Protein AF-A0A1G7JZR6-F1 (afdb_monomer_lite)

Foldseek 3Di:
DVPVLVVVVVVVDQQAEAEAEDLDDVVLVVVQVVCCVVPVSHHYDYHYDVPPDDQVSVVVVVVVVVVVDDPPAAAEAEAEDEDDPDCVVCPVPPVSLVVNCVVCVPDPRYHYDYDYDYPDD

Structure (mmCIF, N/CA/C/O backbone):
data_AF-A0A1G7JZR6-F1
#
_entry.id   AF-A0A1G7JZR6-F1
#
loop_
_atom_site.group_PDB
_atom_site.id
_atom_site.type_symbol
_atom_site.label_atom_id
_atom_site.label_alt_id
_atom_site.label_comp_id
_atom_site.label_asym_id
_atom_site.label_entity_id
_atom_site.label_seq_id
_atom_site.pdbx_PDB_ins_code
_atom_site.Cartn_x
_atom_site.Cartn_y
_atom_site.Cartn_z
_atom_site.occupancy
_atom_site.B_iso_or_equiv
_atom_site.auth_seq_id
_atom_site.auth_comp_id
_atom_site.auth_asym_id
_atom_site.auth_atom_id
_atom_site.pdbx_PDB_model_num
ATOM 1 N N . MET A 1 1 ? -3.879 -10.162 -11.901 1.00 53.94 1 MET A N 1
ATOM 2 C CA . MET A 1 1 ? -3.028 -9.547 -10.856 1.00 53.94 1 MET A CA 1
ATOM 3 C C . MET A 1 1 ? -3.835 -8.599 -9.975 1.00 53.94 1 MET A C 1
ATOM 5 O O . MET A 1 1 ? -3.935 -8.887 -8.799 1.00 53.94 1 MET A O 1
ATOM 9 N N . VAL A 1 2 ? -4.446 -7.527 -10.505 1.00 61.03 2 VAL A N 1
ATOM 10 C CA . VAL A 1 2 ? -5.046 -6.471 -9.658 1.00 61.03 2 VAL A CA 1
ATOM 11 C C . VAL A 1 2 ? -6.550 -6.657 -9.363 1.00 61.03 2 VAL A C 1
ATOM 13 O O . VAL A 1 2 ? -6.997 -6.362 -8.263 1.00 61.03 2 VAL A O 1
ATOM 16 N N . ALA A 1 3 ? -7.342 -7.200 -10.296 1.00 69.88 3 ALA A N 1
ATOM 17 C CA . ALA A 1 3 ? -8.809 -7.222 -10.173 1.00 69.88 3 ALA A CA 1
ATOM 18 C C . ALA A 1 3 ? -9.352 -7.974 -8.936 1.00 69.88 3 ALA A C 1
ATOM 20 O O . ALA A 1 3 ? -10.219 -7.450 -8.248 1.00 69.88 3 ALA A O 1
ATOM 21 N N . GLN A 1 4 ? -8.830 -9.168 -8.621 1.00 74.19 4 GLN A N 1
ATOM 22 C CA . GLN A 1 4 ? -9.290 -9.959 -7.466 1.00 74.19 4 GLN A CA 1
ATOM 23 C C . GLN A 1 4 ? -8.921 -9.304 -6.130 1.00 74.19 4 GLN A C 1
ATOM 25 O O . GLN A 1 4 ? -9.760 -9.202 -5.240 1.00 74.19 4 GLN A O 1
ATOM 30 N N . SER A 1 5 ? -7.688 -8.803 -6.001 1.00 75.31 5 SER A N 1
ATOM 31 C CA . SER A 1 5 ? -7.251 -8.090 -4.796 1.00 75.31 5 SER A CA 1
ATOM 32 C C . SER A 1 5 ? -8.053 -6.810 -4.574 1.00 75.31 5 SER A C 1
ATOM 34 O O . SER A 1 5 ? -8.405 -6.506 -3.439 1.00 75.31 5 SER A O 1
ATOM 36 N N . LEU A 1 6 ? -8.409 -6.096 -5.646 1.00 80.31 6 LEU A N 1
ATOM 37 C CA . LEU A 1 6 ? -9.286 -4.930 -5.554 1.00 80.31 6 LEU A CA 1
ATOM 38 C C . LEU A 1 6 ? -10.726 -5.289 -5.207 1.00 80.31 6 LEU A C 1
ATOM 40 O O . LEU A 1 6 ? -11.357 -4.556 -4.457 1.00 80.31 6 LEU A O 1
ATOM 44 N N . GLN A 1 7 ? -11.260 -6.388 -5.738 1.00 82.69 7 GLN A N 1
ATOM 45 C CA . GLN A 1 7 ? -12.604 -6.839 -5.383 1.00 82.69 7 GLN A CA 1
ATOM 46 C C . GLN A 1 7 ? -12.685 -7.189 -3.894 1.00 82.69 7 GLN A C 1
ATOM 48 O O . GLN A 1 7 ? -13.629 -6.785 -3.222 1.00 82.69 7 GLN A O 1
ATOM 53 N N . TYR A 1 8 ? -11.665 -7.872 -3.372 1.00 83.81 8 TYR A N 1
ATOM 54 C CA . TYR A 1 8 ? -11.553 -8.138 -1.942 1.00 83.81 8 TYR A CA 1
ATOM 55 C C . TYR A 1 8 ? -11.408 -6.843 -1.131 1.00 83.81 8 TYR A C 1
ATOM 57 O O . TYR A 1 8 ? -12.108 -6.664 -0.141 1.00 83.81 8 TYR A O 1
ATOM 65 N N . ALA A 1 9 ? -10.580 -5.896 -1.587 1.00 84.88 9 ALA A N 1
ATOM 66 C CA . ALA A 1 9 ? -10.455 -4.585 -0.949 1.00 84.88 9 ALA A CA 1
ATOM 67 C C . ALA A 1 9 ? -11.804 -3.842 -0.875 1.00 84.88 9 ALA A C 1
ATOM 69 O O . ALA A 1 9 ? -12.165 -3.350 0.189 1.00 84.88 9 ALA A O 1
ATOM 70 N N . LYS A 1 10 ? -12.582 -3.842 -1.971 1.00 86.62 10 LYS A N 1
ATOM 71 C CA . LYS A 1 10 ? -13.942 -3.268 -2.043 1.00 86.62 10 LYS A CA 1
ATOM 72 C C . LYS A 1 10 ? -14.933 -3.937 -1.098 1.00 86.62 10 LYS A C 1
ATOM 74 O O . LYS A 1 10 ? -15.857 -3.274 -0.643 1.00 86.62 10 LYS A O 1
ATOM 79 N N . ALA A 1 11 ? -14.752 -5.219 -0.791 1.00 86.94 11 ALA A N 1
ATOM 80 C CA . ALA A 1 11 ? -15.580 -5.910 0.193 1.00 86.94 11 ALA A CA 1
ATOM 81 C C . ALA A 1 11 ? -15.225 -5.536 1.645 1.00 86.94 11 ALA A C 1
ATOM 83 O O . ALA A 1 11 ? -16.077 -5.659 2.519 1.00 86.94 11 ALA A O 1
ATOM 84 N N . LEU A 1 12 ? -13.990 -5.090 1.906 1.00 86.38 12 LEU A N 1
ATOM 85 C CA . LEU A 1 12 ? -13.525 -4.726 3.247 1.00 86.38 12 LEU A CA 1
ATOM 86 C C . LEU A 1 12 ? -13.822 -3.272 3.620 1.00 86.38 12 LEU A C 1
ATOM 88 O O . LEU A 1 12 ? -14.154 -2.998 4.770 1.00 86.38 12 LEU A O 1
ATOM 92 N N . SER A 1 13 ? -13.656 -2.337 2.683 1.00 86.81 13 SER A N 1
ATOM 93 C CA . SER A 1 13 ? -13.814 -0.906 2.954 1.00 86.81 13 SER A CA 1
ATOM 94 C C . SER A 1 13 ? -14.151 -0.124 1.681 1.00 86.81 13 SER A C 1
ATOM 96 O O . SER A 1 13 ? -13.640 -0.460 0.610 1.00 86.81 13 SER A O 1
ATOM 98 N N . PRO A 1 14 ? -14.960 0.948 1.775 1.00 86.50 14 PRO A N 1
ATOM 99 C CA . PRO A 1 14 ? -15.128 1.905 0.685 1.00 86.50 14 PRO A CA 1
ATOM 100 C C . PRO A 1 14 ? -13.924 2.852 0.514 1.00 86.50 14 PRO A C 1
ATOM 102 O O . PRO A 1 14 ? -13.738 3.384 -0.578 1.00 86.50 14 PRO A O 1
ATOM 105 N N . ASP A 1 15 ? -13.099 3.065 1.548 1.00 89.38 15 ASP A N 1
ATOM 106 C CA . ASP A 1 15 ? -11.895 3.907 1.460 1.00 89.38 15 ASP A CA 1
ATOM 107 C C . ASP A 1 15 ? -10.677 3.051 1.105 1.00 89.38 15 ASP A C 1
ATOM 109 O O . ASP A 1 15 ? -10.062 2.405 1.958 1.00 89.38 15 ASP A O 1
ATOM 113 N N . ILE A 1 16 ? -10.372 2.998 -0.192 1.00 91.25 16 ILE A N 1
ATOM 114 C CA . ILE A 1 16 ? -9.287 2.192 -0.750 1.00 91.25 16 ILE A CA 1
ATOM 115 C C . ILE A 1 16 ? -8.287 3.107 -1.437 1.00 91.25 16 ILE A C 1
ATOM 117 O O . ILE A 1 16 ? -8.637 3.910 -2.307 1.00 91.25 16 ILE A O 1
ATOM 121 N N . LEU A 1 17 ? -7.017 2.903 -1.107 1.00 91.38 17 LEU A N 1
ATOM 122 C CA . LEU A 1 17 ? -5.888 3.516 -1.786 1.00 91.38 17 LEU A CA 1
ATOM 123 C C . LEU A 1 17 ? -5.073 2.431 -2.482 1.00 91.38 17 LEU A C 1
ATOM 125 O O . LEU A 1 17 ? -4.570 1.504 -1.847 1.00 91.38 17 LEU A O 1
ATOM 129 N N . ALA A 1 18 ? -4.924 2.555 -3.798 1.00 90.88 18 ALA A N 1
ATOM 130 C CA . ALA A 1 18 ? -3.944 1.773 -4.533 1.00 90.88 18 ALA A CA 1
ATOM 131 C C . ALA A 1 18 ? -2.597 2.493 -4.447 1.00 90.88 18 ALA A C 1
ATOM 133 O O . ALA A 1 18 ? -2.497 3.660 -4.816 1.00 90.88 18 ALA A O 1
ATOM 134 N N . VAL A 1 19 ? -1.557 1.810 -3.973 1.00 89.31 19 VAL A N 1
ATOM 135 C CA . VAL A 1 19 ? -0.209 2.383 -3.880 1.00 89.31 19 VAL A CA 1
ATOM 136 C C . VAL A 1 19 ? 0.671 1.790 -4.971 1.00 89.31 19 VAL A C 1
ATOM 138 O O . VAL A 1 19 ? 0.776 0.572 -5.110 1.00 89.31 19 VAL A O 1
ATOM 141 N N . HIS A 1 20 ? 1.316 2.659 -5.741 1.00 87.31 20 HIS A N 1
ATOM 142 C CA . HIS A 1 20 ? 2.293 2.296 -6.759 1.00 87.31 20 HIS A CA 1
ATOM 143 C C . HIS A 1 20 ? 3.623 2.981 -6.458 1.00 87.31 20 HIS A C 1
ATOM 145 O O . HIS A 1 20 ? 3.668 4.186 -6.226 1.00 87.31 20 HIS A O 1
ATOM 151 N N . ILE A 1 21 ? 4.714 2.219 -6.474 1.00 83.50 21 ILE A N 1
ATOM 152 C CA . ILE A 1 21 ? 6.058 2.756 -6.262 1.00 83.50 21 ILE A CA 1
ATOM 153 C C . ILE A 1 21 ? 6.725 2.882 -7.624 1.00 83.50 21 ILE A C 1
ATOM 155 O O . ILE A 1 21 ? 7.066 1.878 -8.249 1.00 83.50 21 ILE A O 1
ATOM 159 N N . ALA A 1 22 ? 6.880 4.119 -8.083 1.00 81.75 22 ALA A N 1
ATOM 160 C CA . ALA A 1 22 ? 7.489 4.429 -9.365 1.00 81.75 22 ALA A CA 1
ATOM 161 C C . ALA A 1 22 ? 8.992 4.667 -9.194 1.00 81.75 22 ALA A C 1
ATOM 163 O O . ALA A 1 22 ? 9.429 5.372 -8.285 1.00 81.75 22 ALA A O 1
ATOM 164 N N . THR A 1 23 ? 9.791 4.082 -10.083 1.00 77.69 23 THR A N 1
ATOM 165 C CA . THR A 1 23 ? 11.247 4.294 -10.125 1.00 77.69 23 THR A CA 1
ATOM 166 C C . THR A 1 23 ? 11.649 5.471 -11.006 1.00 77.69 23 THR A C 1
ATOM 168 O O . THR A 1 23 ? 12.782 5.932 -10.923 1.00 77.69 23 THR A O 1
ATOM 171 N N . ASP A 1 24 ? 10.728 5.935 -11.848 1.00 81.50 24 ASP A N 1
ATOM 172 C CA . ASP A 1 24 ? 10.900 7.047 -12.771 1.00 81.50 24 ASP A CA 1
ATOM 173 C C . ASP A 1 24 ? 9.562 7.769 -13.000 1.00 81.50 24 ASP A C 1
ATOM 175 O O . ASP A 1 24 ? 8.484 7.161 -12.955 1.00 81.50 24 ASP A O 1
ATOM 179 N N . ASP A 1 25 ? 9.640 9.076 -13.242 1.00 82.69 25 ASP A N 1
ATOM 180 C CA . ASP A 1 25 ? 8.469 9.947 -13.369 1.00 82.69 25 ASP A CA 1
ATOM 181 C C . ASP A 1 25 ? 7.628 9.624 -14.609 1.00 82.69 25 ASP A C 1
ATOM 183 O O . ASP A 1 25 ? 6.395 9.673 -14.574 1.00 82.69 25 ASP A O 1
ATOM 187 N N . GLU A 1 26 ? 8.274 9.250 -15.716 1.00 86.00 26 GLU A N 1
ATOM 188 C CA . GLU A 1 26 ? 7.585 9.007 -16.981 1.00 86.00 26 GLU A CA 1
ATOM 189 C C . GLU A 1 26 ? 6.736 7.728 -16.930 1.00 86.00 26 GLU A C 1
ATOM 191 O O . GLU A 1 26 ? 5.560 7.741 -17.315 1.00 86.00 26 GLU A O 1
ATOM 196 N N . ALA A 1 27 ? 7.289 6.627 -16.421 1.00 80.38 27 ALA A N 1
ATOM 197 C CA . ALA A 1 27 ? 6.566 5.380 -16.205 1.00 80.38 27 ALA A CA 1
ATOM 198 C C . ALA A 1 27 ? 5.502 5.538 -15.120 1.00 80.38 27 ALA A C 1
ATOM 200 O O . ALA A 1 27 ? 4.403 5.002 -15.282 1.00 80.38 27 ALA A O 1
ATOM 201 N N . GLY A 1 28 ? 5.783 6.307 -14.061 1.00 85.25 28 GLY A N 1
ATOM 202 C CA . GLY A 1 28 ? 4.798 6.661 -13.038 1.00 85.25 28 GLY A CA 1
ATOM 203 C C . GLY A 1 28 ? 3.566 7.334 -13.645 1.00 85.25 28 GLY A C 1
ATOM 204 O O . GLY A 1 28 ? 2.439 6.877 -13.429 1.00 85.25 28 GLY A O 1
ATOM 205 N N . ARG A 1 29 ? 3.772 8.350 -14.491 1.00 88.00 29 ARG A N 1
ATOM 206 C CA . ARG A 1 29 ? 2.684 9.048 -15.191 1.00 88.00 29 ARG A CA 1
ATOM 207 C C . ARG A 1 29 ? 1.915 8.124 -16.137 1.00 88.00 29 ARG A C 1
ATOM 209 O O . ARG A 1 29 ? 0.688 8.078 -16.072 1.00 88.00 29 ARG A O 1
ATOM 216 N N . LYS A 1 30 ? 2.613 7.345 -16.971 1.00 88.69 30 LYS A N 1
ATOM 217 C CA . LYS A 1 30 ? 1.976 6.381 -17.891 1.00 88.69 30 LYS A CA 1
ATOM 218 C C . LYS A 1 30 ? 1.140 5.342 -17.140 1.00 88.69 30 LYS A C 1
ATOM 220 O O . LYS A 1 30 ? 0.049 4.985 -17.589 1.00 88.69 30 LYS A O 1
ATOM 225 N N . PHE A 1 31 ? 1.632 4.854 -16.001 1.00 86.19 31 PHE A N 1
ATOM 226 C CA . PHE A 1 31 ? 0.896 3.908 -15.167 1.00 86.19 31 PHE A CA 1
ATOM 227 C C . PHE A 1 31 ? -0.356 4.551 -14.571 1.00 86.19 31 PHE A C 1
ATOM 229 O O . PHE A 1 31 ? -1.428 3.951 -14.639 1.00 86.19 31 PHE A O 1
ATOM 236 N N . LYS A 1 32 ? -0.247 5.782 -14.058 1.00 88.94 32 LYS A N 1
ATOM 237 C CA . LYS A 1 32 ? -1.386 6.539 -13.530 1.00 88.94 32 LYS A CA 1
ATOM 238 C C . LYS A 1 32 ? -2.480 6.743 -14.579 1.00 88.94 32 LYS A C 1
ATOM 240 O O . LYS A 1 32 ? -3.630 6.409 -14.321 1.00 88.94 32 LYS A O 1
ATOM 245 N N . GLU A 1 33 ? -2.126 7.183 -15.783 1.00 90.69 33 GLU A N 1
ATOM 246 C CA . GLU A 1 33 ? -3.093 7.365 -16.878 1.00 90.69 33 GLU A CA 1
ATOM 247 C C . GLU A 1 33 ? -3.786 6.057 -17.270 1.00 90.69 33 GLU A C 1
ATOM 249 O O . GLU A 1 33 ? -4.982 6.024 -17.570 1.00 90.69 33 GLU A O 1
ATOM 254 N N . LYS A 1 34 ? -3.039 4.948 -17.274 1.00 88.88 34 LYS A N 1
ATOM 255 C CA . LYS A 1 34 ? -3.606 3.624 -17.534 1.00 88.88 34 LYS A CA 1
ATOM 256 C C . LYS A 1 34 ? -4.534 3.178 -16.404 1.00 88.88 34 LYS A C 1
ATOM 258 O O . LYS A 1 34 ? -5.567 2.573 -16.682 1.00 88.88 34 LYS A O 1
ATOM 263 N N . TRP A 1 35 ? -4.172 3.465 -15.157 1.00 89.19 35 TRP A N 1
ATOM 264 C CA . TRP A 1 35 ? -4.979 3.152 -13.984 1.00 89.19 35 TRP A CA 1
ATOM 265 C C . TRP A 1 35 ? -6.306 3.900 -13.997 1.00 89.19 35 TRP A C 1
ATOM 267 O O . TRP A 1 35 ? -7.345 3.270 -13.842 1.00 89.19 35 TRP A O 1
ATOM 277 N N . GLU A 1 36 ? -6.287 5.209 -14.247 1.00 88.94 36 GLU A N 1
ATOM 278 C CA . GLU A 1 36 ? -7.496 6.042 -14.299 1.00 88.94 36 GLU A CA 1
ATOM 279 C C . GLU A 1 36 ? -8.487 5.546 -15.358 1.00 88.94 36 GLU A C 1
ATOM 281 O O . GLU A 1 36 ? -9.691 5.527 -15.122 1.00 88.94 36 GLU A O 1
ATOM 286 N N . LYS A 1 37 ? -7.987 5.059 -16.500 1.00 88.81 37 LYS A N 1
ATOM 287 C CA . LYS A 1 37 ? -8.827 4.434 -17.535 1.00 88.81 37 LYS A CA 1
ATOM 288 C C . LYS A 1 37 ? -9.383 3.074 -17.121 1.00 88.81 37 LYS A C 1
ATOM 290 O O . LYS A 1 37 ? -10.447 2.685 -17.590 1.00 88.81 37 LYS A O 1
ATOM 295 N N . TRP A 1 38 ? -8.637 2.318 -16.322 1.00 86.06 38 TRP A N 1
ATOM 296 C CA . TRP A 1 38 ? -8.993 0.948 -15.964 1.00 86.06 38 TRP A CA 1
ATOM 297 C C . TRP A 1 38 ? -9.895 0.871 -14.730 1.00 86.06 38 TRP A C 1
ATOM 299 O O . TRP A 1 38 ? -10.783 0.024 -14.684 1.00 86.06 38 TRP A O 1
ATOM 309 N N . ASN A 1 39 ? -9.666 1.723 -13.731 1.00 83.19 39 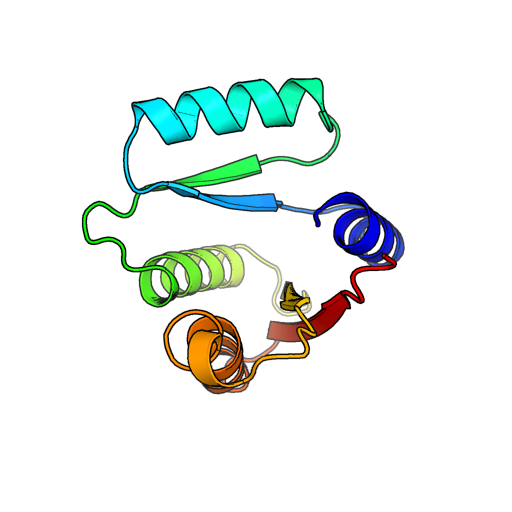ASN A N 1
ATOM 310 C CA . ASN A 1 39 ? -10.369 1.671 -12.457 1.00 83.19 39 ASN A CA 1
ATOM 311 C C . ASN A 1 39 ? -10.405 3.057 -11.771 1.00 83.19 39 ASN A C 1
ATOM 313 O O . ASN A 1 39 ? -9.686 3.278 -10.790 1.00 83.19 39 ASN A O 1
ATOM 317 N N . PRO A 1 40 ? -11.233 3.988 -12.283 1.00 81.38 40 PRO A N 1
ATOM 318 C CA . PRO A 1 40 ? -11.274 5.384 -11.833 1.00 81.38 40 PRO A CA 1
ATOM 319 C C . PRO A 1 40 ? -11.753 5.554 -10.385 1.00 81.38 40 PRO A C 1
ATOM 321 O O . PRO A 1 40 ? -11.381 6.523 -9.730 1.00 81.38 40 PRO A O 1
ATOM 324 N N . ASP A 1 41 ? -12.535 4.605 -9.866 1.00 86.12 41 ASP A N 1
ATOM 325 C CA . ASP A 1 41 ? -13.141 4.706 -8.531 1.00 86.12 41 ASP A CA 1
ATOM 326 C C . ASP A 1 41 ? -12.129 4.553 -7.388 1.00 86.12 41 ASP A C 1
ATOM 328 O O . ASP A 1 41 ? -12.417 4.911 -6.248 1.00 86.12 41 ASP A O 1
ATOM 332 N N . ILE A 1 42 ? -10.951 3.982 -7.661 1.00 88.38 42 ILE A N 1
ATOM 333 C CA . ILE A 1 42 ? -9.921 3.765 -6.643 1.00 88.38 42 ILE A CA 1
ATOM 334 C C . ILE A 1 42 ? -8.788 4.745 -6.879 1.00 88.38 42 ILE A C 1
ATOM 336 O O . ILE A 1 42 ? -8.099 4.690 -7.902 1.00 88.38 42 ILE A O 1
ATOM 340 N N . ARG A 1 43 ? -8.555 5.602 -5.884 1.00 90.00 43 ARG A N 1
ATOM 341 C CA . ARG A 1 43 ? -7.465 6.575 -5.916 1.00 90.00 43 ARG A CA 1
ATOM 342 C C . ARG A 1 43 ? -6.122 5.850 -5.969 1.00 90.00 43 ARG A C 1
ATOM 344 O O . ARG A 1 43 ? -5.831 4.997 -5.129 1.00 90.00 43 ARG A O 1
ATOM 351 N N . LEU A 1 44 ? -5.299 6.224 -6.946 1.00 91.06 44 LEU A N 1
ATOM 352 C CA . LEU A 1 44 ? -3.923 5.761 -7.063 1.00 91.06 44 LEU A CA 1
ATOM 353 C C . LEU A 1 44 ? -2.966 6.785 -6.454 1.00 91.06 44 LEU A C 1
ATOM 355 O O . LEU A 1 44 ? -2.896 7.930 -6.902 1.00 91.06 44 LEU A O 1
ATOM 359 N N . VAL A 1 45 ? -2.172 6.341 -5.490 1.00 91.38 45 VAL A N 1
ATOM 360 C CA . VAL A 1 45 ? -1.064 7.093 -4.905 1.00 91.38 45 VAL A CA 1
ATOM 361 C C . VAL A 1 45 ? 0.231 6.575 -5.510 1.00 91.38 45 VAL A C 1
ATOM 363 O O . VAL A 1 45 ? 0.556 5.395 -5.392 1.00 91.38 45 VAL A O 1
ATOM 366 N N . THR A 1 46 ? 0.968 7.457 -6.184 1.00 90.12 46 THR A N 1
ATOM 367 C CA . THR A 1 46 ? 2.289 7.131 -6.732 1.00 90.12 46 THR A CA 1
ATOM 368 C C . THR A 1 46 ? 3.364 7.687 -5.813 1.00 90.12 46 THR A C 1
ATOM 370 O O . THR A 1 46 ? 3.417 8.894 -5.594 1.00 90.12 46 THR A O 1
ATOM 373 N N . ILE A 1 47 ? 4.209 6.807 -5.283 1.00 87.12 47 ILE A N 1
ATOM 374 C CA . ILE A 1 47 ? 5.357 7.168 -4.454 1.00 87.12 47 ILE A CA 1
ATOM 375 C C . ILE A 1 47 ? 6.610 7.017 -5.309 1.00 87.12 47 ILE A C 1
ATOM 377 O O . ILE A 1 47 ? 6.894 5.932 -5.818 1.00 87.12 47 ILE A O 1
ATOM 381 N N . TYR A 1 48 ? 7.359 8.100 -5.479 1.00 84.06 48 TYR A N 1
ATOM 382 C CA . TYR A 1 48 ? 8.581 8.083 -6.274 1.00 84.06 48 TYR A CA 1
ATOM 383 C C . TYR A 1 48 ? 9.766 7.614 -5.431 1.00 84.06 48 TYR A C 1
ATOM 385 O O . TYR A 1 48 ? 10.038 8.153 -4.359 1.00 84.06 48 TYR A O 1
ATOM 393 N N . SER A 1 49 ? 10.470 6.595 -5.921 1.00 78.69 49 SER A N 1
ATOM 394 C CA . SER A 1 49 ? 11.629 5.997 -5.261 1.00 78.69 49 SER A CA 1
ATOM 395 C C . SER A 1 49 ? 12.799 5.872 -6.244 1.00 78.69 49 SER A C 1
ATOM 397 O O . SER A 1 49 ? 12.939 4.847 -6.922 1.00 78.69 49 SER A O 1
ATOM 399 N N . PRO A 1 50 ? 13.673 6.894 -6.325 1.00 66.94 50 PRO A N 1
ATOM 400 C CA . PRO A 1 50 ? 14.777 6.927 -7.291 1.00 66.94 50 PRO A CA 1
ATOM 401 C C . PRO A 1 50 ? 15.816 5.819 -7.055 1.00 66.94 50 PRO A C 1
ATOM 403 O O . PRO A 1 50 ? 16.503 5.395 -7.978 1.00 66.94 50 PRO A O 1
ATOM 406 N N . TYR A 1 51 ? 15.896 5.287 -5.832 1.00 64.69 51 TYR A N 1
ATOM 407 C CA . TYR A 1 51 ? 16.850 4.239 -5.452 1.00 64.69 51 TYR A CA 1
ATOM 408 C C . TYR A 1 51 ? 16.304 2.810 -5.605 1.00 64.69 51 TYR A C 1
ATOM 410 O O . TYR A 1 51 ? 16.913 1.868 -5.101 1.00 64.69 51 TYR A O 1
ATOM 418 N N . ARG A 1 52 ? 15.145 2.624 -6.262 1.00 66.00 52 ARG A N 1
ATOM 419 C CA . ARG A 1 52 ? 14.439 1.325 -6.377 1.00 66.00 52 ARG A CA 1
ATOM 420 C C . ARG A 1 52 ? 14.146 0.657 -5.027 1.00 66.00 52 ARG A C 1
ATOM 422 O O . ARG A 1 52 ? 13.921 -0.550 -4.951 1.00 66.00 52 ARG A O 1
ATOM 429 N N . LEU A 1 53 ? 14.123 1.440 -3.952 1.00 71.50 53 LEU A N 1
ATOM 430 C CA . LEU A 1 53 ? 13.706 0.969 -2.641 1.00 71.50 53 LEU A CA 1
ATOM 431 C C . LEU A 1 53 ? 12.183 0.876 -2.641 1.00 71.50 53 LEU A C 1
ATOM 433 O O . LEU A 1 53 ? 11.510 1.858 -2.929 1.00 71.50 53 LEU A O 1
ATOM 437 N N . VAL A 1 54 ? 11.635 -0.293 -2.327 1.00 73.62 54 VAL A N 1
ATOM 438 C CA . VAL A 1 54 ? 10.177 -0.499 -2.276 1.00 73.62 54 VAL A CA 1
ATOM 439 C C . VAL A 1 54 ? 9.674 -0.386 -0.837 1.00 73.62 54 VAL A C 1
ATOM 441 O O . VAL A 1 54 ? 8.691 0.284 -0.554 1.00 73.62 54 VAL A O 1
ATOM 444 N N . ILE A 1 55 ? 10.398 -1.006 0.094 1.00 78.50 55 ILE A N 1
ATOM 445 C CA . ILE A 1 55 ? 9.961 -1.166 1.485 1.00 78.50 55 ILE A CA 1
ATOM 446 C C . ILE A 1 55 ? 9.940 0.173 2.217 1.00 78.50 55 ILE A C 1
ATOM 448 O O . ILE A 1 55 ? 8.908 0.568 2.739 1.00 78.50 55 ILE A O 1
ATOM 452 N N . LYS A 1 56 ? 11.072 0.884 2.230 1.00 82.81 56 LYS A N 1
ATOM 453 C CA . LYS A 1 56 ? 11.214 2.144 2.967 1.00 82.81 56 LYS A CA 1
ATOM 454 C C . LYS A 1 56 ? 10.161 3.200 2.589 1.00 82.81 56 LYS A C 1
ATOM 456 O O . LYS A 1 56 ? 9.442 3.618 3.487 1.00 82.81 56 LYS A O 1
ATOM 461 N N . PRO A 1 57 ? 9.990 3.584 1.309 1.00 85.12 57 PRO A N 1
ATOM 462 C CA . PRO A 1 57 ? 8.991 4.594 0.958 1.00 85.12 57 PRO A CA 1
ATOM 463 C C . PRO A 1 57 ? 7.556 4.153 1.267 1.00 85.12 57 PRO A C 1
ATOM 465 O O . PRO A 1 57 ? 6.716 4.995 1.568 1.00 85.12 57 PRO A O 1
ATOM 468 N N . LEU A 1 58 ? 7.266 2.847 1.224 1.00 84.62 58 LEU A N 1
ATOM 469 C CA . LEU A 1 58 ? 5.959 2.332 1.625 1.00 84.62 58 LEU A CA 1
ATOM 470 C C . LEU A 1 58 ? 5.729 2.476 3.132 1.00 84.62 58 LEU A C 1
ATOM 472 O O . LEU A 1 58 ? 4.649 2.890 3.539 1.00 84.62 58 LEU A O 1
ATOM 476 N N . LEU A 1 59 ? 6.733 2.158 3.952 1.00 86.75 59 LEU A N 1
ATOM 477 C CA . LEU A 1 59 ? 6.662 2.329 5.405 1.00 86.75 59 LEU A CA 1
ATOM 478 C C . LEU A 1 59 ? 6.516 3.799 5.787 1.00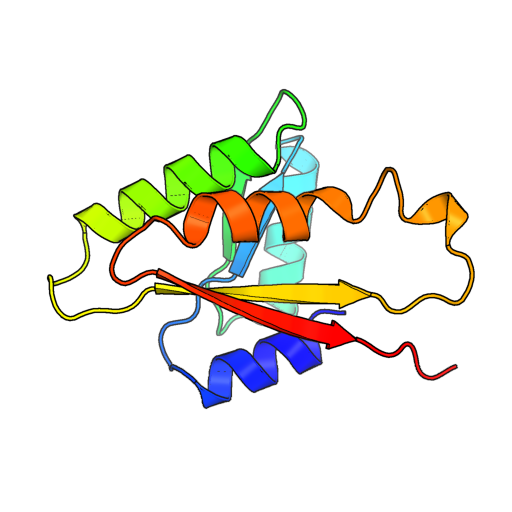 86.75 59 LEU A C 1
ATOM 480 O O . LEU A 1 59 ? 5.628 4.123 6.568 1.00 86.75 59 LEU A O 1
ATOM 484 N N . ASP A 1 60 ? 7.323 4.678 5.187 1.00 89.06 60 ASP A N 1
ATOM 485 C CA . ASP A 1 60 ? 7.255 6.123 5.421 1.00 89.06 60 ASP A CA 1
ATOM 486 C C . ASP A 1 60 ? 5.855 6.665 5.074 1.00 89.06 60 ASP A C 1
ATOM 488 O O . ASP A 1 60 ? 5.314 7.521 5.773 1.00 89.06 60 ASP A O 1
ATOM 492 N N . TYR A 1 61 ? 5.235 6.138 4.014 1.00 90.25 61 TYR A N 1
ATOM 493 C CA . TYR A 1 61 ? 3.877 6.506 3.626 1.00 90.25 61 TYR A CA 1
ATOM 494 C C . TYR A 1 61 ? 2.808 5.972 4.589 1.00 90.25 61 TYR A C 1
ATOM 496 O O . TYR A 1 61 ? 1.900 6.713 4.965 1.00 90.25 61 TYR A O 1
ATOM 504 N N . ILE A 1 62 ? 2.920 4.715 5.032 1.00 89.69 62 ILE A N 1
ATOM 505 C CA . ILE A 1 62 ? 2.015 4.145 6.043 1.00 89.69 62 ILE A CA 1
ATOM 506 C C . ILE A 1 62 ? 2.107 4.953 7.340 1.00 89.69 62 ILE A C 1
ATOM 508 O O . ILE A 1 62 ? 1.075 5.316 7.892 1.00 89.69 62 ILE A O 1
ATOM 512 N N . GLU A 1 63 ? 3.311 5.324 7.776 1.00 89.38 63 GLU A N 1
ATOM 513 C CA . GLU A 1 63 ? 3.512 6.166 8.962 1.00 89.38 63 GLU A CA 1
ATOM 514 C C . GLU A 1 63 ? 2.860 7.541 8.845 1.00 89.38 63 GLU A C 1
ATOM 516 O O . GLU A 1 63 ? 2.343 8.072 9.828 1.00 89.38 63 GLU A O 1
ATOM 521 N N . GLN A 1 64 ? 2.869 8.139 7.654 1.00 91.12 64 GLN A N 1
ATOM 522 C CA . GLN A 1 64 ? 2.162 9.395 7.418 1.00 91.12 64 GLN A CA 1
ATOM 523 C C . GLN A 1 64 ? 0.647 9.210 7.537 1.00 91.12 64 GLN A C 1
ATOM 525 O O . GLN A 1 64 ? -0.003 10.033 8.178 1.00 91.12 64 GLN A O 1
ATOM 530 N N . LEU A 1 65 ? 0.096 8.123 6.987 1.00 89.75 65 LEU A N 1
ATOM 531 C CA . LEU A 1 65 ? -1.327 7.791 7.124 1.00 89.75 65 LEU A CA 1
ATOM 532 C C . LEU A 1 65 ? -1.719 7.484 8.577 1.00 89.75 65 LEU A C 1
ATOM 534 O O . LEU A 1 65 ? -2.793 7.873 9.028 1.00 89.75 65 LEU A O 1
ATOM 538 N N . GLU A 1 66 ? -0.849 6.822 9.339 1.00 88.62 66 GLU A N 1
ATOM 539 C CA . GLU A 1 66 ? -1.081 6.548 10.761 1.00 88.62 66 GLU A CA 1
ATOM 540 C C . GLU A 1 66 ? -1.210 7.825 11.597 1.00 88.62 66 GLU A C 1
ATOM 542 O O . GLU A 1 66 ? -1.931 7.836 12.590 1.00 88.62 66 GLU A O 1
ATOM 547 N N . ARG A 1 67 ? -0.529 8.905 11.204 1.00 88.81 67 ARG A N 1
ATOM 548 C CA . ARG A 1 67 ? -0.586 10.192 11.915 1.00 88.81 67 ARG A CA 1
ATOM 549 C C . ARG A 1 67 ? -1.842 11.000 11.602 1.00 88.81 67 ARG A C 1
ATOM 551 O O . ARG A 1 67 ? -2.166 11.907 12.362 1.00 88.81 67 ARG A O 1
ATOM 558 N N . THR A 1 68 ? -2.508 10.724 10.482 1.00 88.50 68 THR A N 1
ATOM 559 C CA . THR A 1 68 ? -3.697 11.471 10.048 1.00 88.50 68 THR A CA 1
ATOM 560 C C . THR A 1 68 ? -5.010 10.787 10.416 1.00 88.50 68 THR A C 1
ATOM 562 O O . THR A 1 68 ? -6.049 11.446 10.393 1.00 88.50 68 THR A O 1
ATOM 565 N N . LYS A 1 69 ? -4.984 9.493 10.750 1.00 85.69 69 LYS A N 1
ATOM 566 C CA . LYS A 1 69 ? -6.171 8.715 11.134 1.00 85.69 69 LYS A CA 1
ATOM 567 C C . LYS A 1 69 ? -6.591 8.942 12.590 1.00 85.69 69 LYS A C 1
ATOM 569 O O . LYS A 1 69 ? -5.793 9.389 13.418 1.00 85.69 69 LYS A O 1
ATOM 574 N N . ALA A 1 70 ? -7.830 8.582 12.926 1.00 85.62 70 ALA A N 1
ATOM 575 C CA . ALA A 1 70 ? -8.263 8.561 14.319 1.00 85.62 70 ALA A CA 1
ATOM 576 C C . ALA A 1 70 ? -7.609 7.384 15.080 1.00 85.62 70 ALA A C 1
ATOM 578 O O . ALA A 1 70 ? -7.285 6.360 14.472 1.00 85.62 70 ALA A O 1
ATOM 579 N N . PRO A 1 71 ? -7.444 7.467 16.416 1.00 80.19 71 PRO A N 1
ATOM 580 C CA . PRO A 1 71 ? -6.812 6.403 17.206 1.00 80.19 71 PRO A CA 1
ATOM 581 C C . PRO A 1 71 ? -7.486 5.026 17.094 1.00 80.19 71 PRO A C 1
ATOM 583 O O . PRO A 1 71 ? -6.833 4.009 17.302 1.00 80.19 71 PRO A O 1
ATOM 586 N N . SER A 1 72 ? -8.781 4.990 16.771 1.00 83.81 72 SER A N 1
ATOM 587 C CA . SER A 1 72 ? -9.576 3.769 16.596 1.00 83.81 72 SER A CA 1
ATOM 588 C C . SER A 1 72 ? -9.498 3.159 15.195 1.00 83.81 72 SER A C 1
ATOM 590 O O . SER A 1 72 ? -10.034 2.072 14.980 1.00 83.81 72 SER A O 1
ATOM 592 N N . ASP A 1 73 ? -8.882 3.849 14.235 1.00 88.75 73 ASP A N 1
ATOM 593 C CA . ASP A 1 73 ? -8.897 3.434 12.836 1.00 88.75 73 ASP A CA 1
ATOM 594 C C . ASP A 1 73 ? -7.788 2.420 12.547 1.00 88.75 73 ASP A C 1
ATOM 596 O O . ASP A 1 73 ? -6.634 2.564 12.972 1.00 88.75 73 ASP A O 1
ATOM 600 N N . PHE A 1 74 ? -8.117 1.410 11.746 1.00 89.75 74 PHE A N 1
ATOM 601 C CA . PHE A 1 74 ? -7.175 0.388 11.304 1.00 89.75 74 PHE A CA 1
ATOM 602 C C . PHE A 1 74 ? -6.741 0.640 9.862 1.00 89.75 74 PHE A C 1
ATOM 604 O O . PHE A 1 74 ? -7.569 0.877 8.985 1.00 89.75 74 PHE A O 1
ATOM 611 N N . ILE A 1 75 ? -5.439 0.520 9.596 1.00 92.00 75 ILE A N 1
ATOM 612 C CA . ILE A 1 75 ? -4.909 0.494 8.228 1.00 92.00 75 ILE A CA 1
ATOM 613 C C . ILE A 1 75 ? -4.708 -0.965 7.843 1.00 92.00 75 ILE A C 1
ATOM 615 O O . ILE A 1 75 ? -3.913 -1.663 8.467 1.00 92.00 75 ILE A O 1
ATOM 619 N N . THR A 1 76 ? -5.405 -1.430 6.806 1.00 91.12 76 THR A N 1
ATOM 620 C CA . THR A 1 76 ? -5.214 -2.788 6.280 1.00 91.12 76 THR A CA 1
ATOM 621 C C . THR A 1 76 ? -4.376 -2.750 5.008 1.00 91.12 76 THR A C 1
ATOM 623 O O . THR A 1 76 ? -4.813 -2.253 3.972 1.00 91.12 76 THR A O 1
ATOM 626 N N . VAL A 1 77 ? -3.171 -3.308 5.076 1.00 89.88 77 VAL A N 1
ATOM 627 C CA . VAL A 1 77 ? -2.257 -3.454 3.943 1.00 89.88 77 VAL A CA 1
ATOM 628 C C . VAL A 1 77 ? -2.505 -4.805 3.280 1.00 89.88 77 VAL A C 1
ATOM 630 O O . VAL A 1 77 ? -2.191 -5.858 3.838 1.00 89.88 77 VAL A O 1
ATOM 633 N N . LEU A 1 78 ? -3.072 -4.769 2.074 1.00 87.31 78 LEU A N 1
ATOM 634 C CA . LEU A 1 78 ? -3.326 -5.955 1.259 1.00 87.31 78 LEU A CA 1
ATOM 635 C C . LEU A 1 78 ? -2.148 -6.216 0.318 1.00 87.31 78 LEU A C 1
ATOM 637 O O . LEU A 1 78 ? -1.867 -5.411 -0.571 1.00 87.31 78 LEU A O 1
ATOM 641 N N . ILE A 1 79 ? -1.482 -7.358 0.485 1.00 82.94 79 ILE A N 1
ATOM 642 C CA . ILE A 1 79 ? -0.334 -7.760 -0.334 1.00 82.94 79 ILE A CA 1
ATOM 643 C C . ILE A 1 79 ? -0.741 -8.953 -1.211 1.00 82.94 79 ILE A C 1
ATOM 645 O O . ILE A 1 79 ? -0.960 -10.047 -0.690 1.00 82.94 79 ILE A O 1
ATOM 649 N N . PRO A 1 80 ? -0.859 -8.793 -2.540 1.00 75.19 80 PRO A N 1
ATOM 650 C CA . PRO A 1 80 ? -1.043 -9.934 -3.427 1.00 75.19 80 PRO A CA 1
ATOM 651 C C . PRO A 1 80 ? 0.251 -10.757 -3.505 1.00 75.19 80 PRO A C 1
ATOM 653 O O . PRO A 1 80 ? 1.293 -10.237 -3.903 1.00 75.19 80 PRO A O 1
ATOM 656 N N . GLU A 1 81 ? 0.194 -12.046 -3.167 1.00 71.81 81 GLU A N 1
ATOM 657 C CA . GLU A 1 81 ? 1.332 -12.966 -3.284 1.00 71.81 81 GLU A CA 1
ATOM 658 C C . GLU A 1 81 ? 1.129 -13.967 -4.424 1.00 71.81 81 GLU A C 1
ATOM 660 O O . GLU A 1 81 ? 0.073 -14.579 -4.564 1.00 71.81 81 GLU A O 1
ATOM 665 N N . PHE A 1 82 ? 2.166 -14.160 -5.244 1.00 65.62 82 PHE A N 1
ATOM 666 C CA . PHE A 1 82 ? 2.151 -15.135 -6.333 1.00 65.62 82 PHE A CA 1
ATOM 667 C C . PHE A 1 82 ? 2.546 -16.535 -5.864 1.00 65.62 82 PHE A C 1
ATOM 669 O O . PHE A 1 82 ? 3.636 -16.747 -5.315 1.00 65.62 82 PHE A O 1
ATOM 676 N N . GLU A 1 83 ? 1.725 -17.521 -6.215 1.00 56.09 83 GLU A N 1
ATOM 677 C CA . GLU A 1 83 ? 2.097 -18.933 -6.160 1.00 56.09 83 GLU A CA 1
ATOM 678 C C . GLU A 1 83 ? 2.560 -19.414 -7.541 1.00 56.09 83 GLU A C 1
ATOM 680 O O . GLU A 1 83 ? 1.762 -19.699 -8.432 1.00 56.09 83 GLU A O 1
ATOM 685 N N . THR A 1 84 ? 3.880 -19.483 -7.753 1.00 48.78 84 THR A N 1
ATOM 686 C CA . THR A 1 84 ? 4.475 -20.070 -8.966 1.00 48.78 84 THR A CA 1
ATOM 687 C C . THR A 1 84 ? 5.214 -21.369 -8.641 1.00 48.78 84 THR A C 1
ATOM 689 O O . THR A 1 84 ? 5.799 -21.526 -7.571 1.00 48.78 84 THR A O 1
ATOM 692 N N . LYS A 1 85 ? 5.221 -22.316 -9.593 1.00 51.56 85 LYS A N 1
ATOM 693 C CA . LYS A 1 85 ? 5.809 -23.662 -9.430 1.00 51.56 85 LYS A CA 1
ATOM 694 C C . LYS A 1 85 ? 7.349 -23.699 -9.348 1.00 51.56 85 LYS A C 1
ATOM 696 O O . LYS A 1 85 ? 7.901 -24.747 -9.032 1.00 51.56 85 LYS A O 1
ATOM 701 N N . LYS A 1 86 ? 8.065 -22.608 -9.661 1.00 47.56 86 LYS A N 1
ATOM 702 C CA . LYS A 1 86 ? 9.543 -22.570 -9.717 1.00 47.56 86 LYS A CA 1
ATOM 703 C C . LYS A 1 86 ? 10.108 -21.662 -8.624 1.00 47.56 86 LYS A C 1
ATOM 705 O O . LYS A 1 86 ? 10.133 -20.443 -8.755 1.00 47.56 86 LYS A O 1
ATOM 710 N N . TRP A 1 87 ? 10.584 -22.282 -7.551 1.00 43.56 87 TRP A N 1
ATOM 711 C CA . TRP A 1 87 ? 11.005 -21.616 -6.318 1.00 43.56 87 TRP A CA 1
ATOM 712 C C . TRP A 1 87 ? 12.283 -20.761 -6.434 1.00 43.56 87 TRP A C 1
ATOM 714 O O . TRP A 1 87 ? 12.418 -19.784 -5.705 1.00 43.56 87 TRP A O 1
ATOM 724 N N . TRP A 1 88 ? 13.176 -21.034 -7.390 1.00 48.50 88 TRP A N 1
ATOM 725 C CA . TRP A 1 88 ? 14.450 -20.311 -7.532 1.00 48.50 88 TRP A CA 1
ATOM 726 C C . TRP A 1 88 ? 14.330 -18.870 -8.075 1.00 48.50 88 TRP A C 1
ATOM 728 O O . TRP A 1 88 ? 15.215 -18.060 -7.832 1.00 48.50 88 TRP A O 1
ATOM 738 N N . HIS A 1 89 ? 13.222 -18.500 -8.736 1.00 43.03 89 HIS A N 1
ATOM 739 C CA . HIS A 1 89 ? 12.933 -17.097 -9.099 1.00 43.03 89 HIS A CA 1
ATOM 740 C C . HIS A 1 89 ? 12.276 -16.302 -7.941 1.00 43.03 89 HIS A C 1
ATOM 742 O O . HIS A 1 89 ? 12.130 -15.084 -8.042 1.00 43.03 89 HIS A O 1
ATOM 748 N N . ARG A 1 90 ? 11.877 -16.959 -6.831 1.00 47.00 90 ARG A N 1
ATOM 749 C CA . ARG A 1 90 ? 11.185 -16.323 -5.684 1.00 47.00 90 ARG A CA 1
ATOM 750 C C . ARG A 1 90 ? 12.128 -15.617 -4.703 1.00 47.00 90 ARG A C 1
ATOM 752 O O . ARG A 1 90 ? 11.674 -14.710 -4.009 1.00 47.00 90 ARG A O 1
ATOM 759 N N . LEU A 1 91 ? 13.414 -15.978 -4.652 1.00 41.81 91 LEU A N 1
ATOM 760 C CA . LEU A 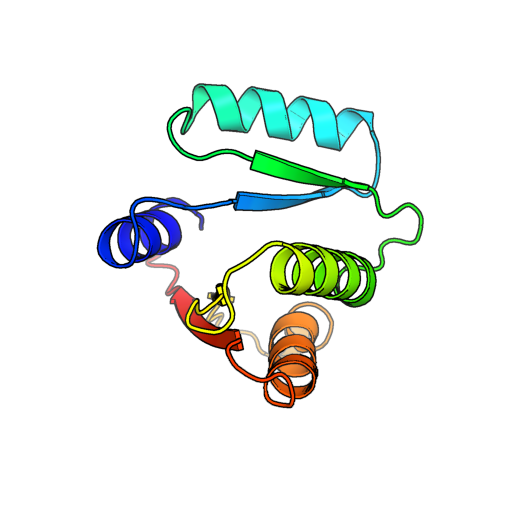1 91 ? 14.332 -15.455 -3.630 1.00 41.81 91 LEU A CA 1
ATOM 761 C C . LEU A 1 91 ? 14.730 -13.980 -3.844 1.00 41.81 91 LEU A C 1
ATOM 763 O O . LEU A 1 91 ? 15.101 -13.328 -2.882 1.00 41.81 91 LEU A O 1
ATOM 767 N N . LEU A 1 92 ? 14.602 -13.435 -5.061 1.00 47.31 92 LEU A N 1
ATOM 768 C CA . LEU A 1 92 ? 14.893 -12.021 -5.363 1.00 47.31 92 LEU A CA 1
ATOM 769 C C . LEU A 1 92 ? 13.637 -1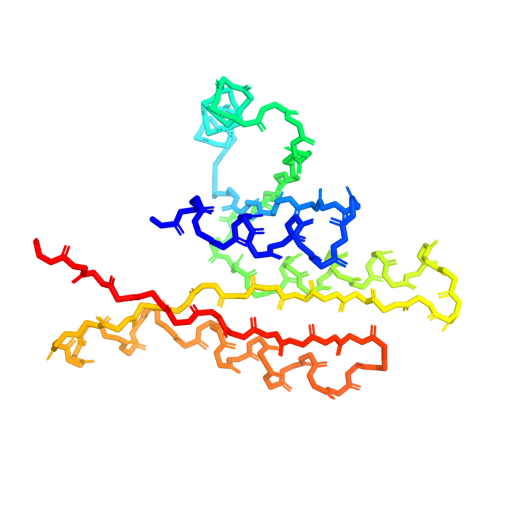1.144 -5.529 1.00 47.31 92 LEU A C 1
ATOM 771 O O . LEU A 1 92 ? 13.748 -9.923 -5.503 1.00 47.31 92 LEU A O 1
ATOM 775 N N . HIS A 1 93 ? 12.444 -11.737 -5.670 1.00 50.44 93 HIS A N 1
ATOM 776 C CA . HIS A 1 93 ? 11.219 -10.993 -6.002 1.00 50.44 93 HIS A CA 1
ATOM 777 C C . HIS A 1 93 ? 10.079 -11.066 -4.973 1.00 50.44 93 HIS A C 1
ATOM 779 O O . HIS A 1 93 ? 9.194 -10.221 -5.036 1.00 50.44 93 HIS A O 1
ATOM 785 N N . ASN A 1 94 ? 10.092 -11.991 -4.003 1.00 54.44 94 ASN A N 1
ATOM 786 C CA . ASN A 1 94 ? 9.004 -12.122 -3.013 1.00 54.44 94 ASN A CA 1
ATOM 787 C C . ASN A 1 94 ? 9.434 -11.891 -1.550 1.00 54.44 94 ASN A C 1
ATOM 789 O O . ASN A 1 94 ? 8.616 -12.035 -0.644 1.00 54.44 94 ASN A O 1
ATOM 793 N N . GLN A 1 95 ? 10.692 -11.509 -1.294 1.00 60.03 95 GLN A N 1
ATOM 794 C CA . GLN A 1 95 ? 11.156 -11.171 0.063 1.00 60.03 95 GLN A CA 1
ATOM 795 C C . GLN A 1 95 ? 10.477 -9.911 0.610 1.00 60.03 95 GLN A C 1
ATOM 797 O O . GLN A 1 95 ? 10.285 -9.782 1.815 1.00 60.03 95 GLN A O 1
ATOM 802 N N . THR A 1 96 ? 10.067 -9.000 -0.274 1.00 64.75 96 THR A N 1
ATOM 803 C CA . THR A 1 96 ? 9.449 -7.727 0.098 1.00 64.75 96 THR A CA 1
ATOM 804 C C . THR A 1 96 ? 8.191 -7.910 0.937 1.00 64.75 96 THR A C 1
ATOM 806 O O . THR A 1 96 ? 8.068 -7.224 1.940 1.00 64.75 96 THR A O 1
ATOM 809 N N . GLY A 1 97 ? 7.301 -8.850 0.592 1.00 68.38 97 GLY A N 1
ATOM 810 C CA . GLY A 1 97 ? 6.066 -9.094 1.352 1.00 68.38 97 GLY A CA 1
ATOM 811 C C . GLY A 1 97 ? 6.330 -9.638 2.758 1.00 68.38 97 GLY A C 1
ATOM 812 O O . GLY A 1 97 ? 5.756 -9.150 3.729 1.00 68.38 97 GLY A O 1
ATOM 813 N N . TRP A 1 98 ? 7.272 -10.577 2.880 1.00 73.19 98 TRP A N 1
ATOM 814 C CA . TRP A 1 98 ? 7.706 -11.116 4.172 1.00 73.19 98 TRP A CA 1
ATOM 815 C C . TRP A 1 98 ? 8.363 -10.052 5.051 1.00 73.19 98 TRP A C 1
ATOM 817 O O . TRP A 1 98 ? 8.008 -9.922 6.218 1.00 73.19 98 TRP A O 1
ATOM 827 N N . ILE A 1 99 ? 9.277 -9.256 4.491 1.00 76.69 99 ILE A N 1
ATOM 828 C CA . ILE A 1 99 ? 9.923 -8.165 5.227 1.00 76.69 99 ILE A CA 1
ATOM 829 C C . ILE A 1 99 ? 8.882 -7.119 5.639 1.00 76.69 99 ILE A C 1
ATOM 831 O O . ILE A 1 99 ? 8.891 -6.689 6.788 1.00 76.69 99 ILE A O 1
ATOM 835 N N . LEU A 1 100 ? 7.951 -6.749 4.750 1.00 76.12 100 LEU A N 1
ATOM 836 C CA . LEU A 1 100 ? 6.888 -5.798 5.079 1.00 76.12 100 LEU A CA 1
ATOM 837 C C . LEU A 1 100 ? 6.038 -6.307 6.241 1.00 76.12 100 LEU A C 1
ATOM 839 O O . LEU A 1 100 ? 5.780 -5.565 7.181 1.00 76.12 100 LEU A O 1
ATOM 843 N N . ARG A 1 101 ? 5.645 -7.583 6.199 1.00 79.12 101 ARG A N 1
ATOM 844 C CA . ARG A 1 101 ? 4.877 -8.217 7.270 1.00 79.12 101 ARG A CA 1
ATOM 845 C C . ARG A 1 101 ? 5.635 -8.178 8.595 1.00 79.12 101 ARG A C 1
ATOM 847 O O . ARG A 1 101 ? 5.053 -7.777 9.596 1.00 79.12 101 ARG A O 1
ATOM 854 N N . THR A 1 102 ? 6.917 -8.537 8.599 1.00 82.88 102 THR A N 1
ATOM 855 C CA . THR A 1 102 ? 7.761 -8.502 9.805 1.00 82.88 102 THR A CA 1
ATOM 856 C C . THR A 1 102 ? 7.934 -7.087 10.357 1.00 82.88 102 THR A C 1
ATOM 858 O O . THR A 1 102 ? 7.980 -6.913 11.569 1.00 82.88 102 THR A O 1
ATOM 861 N N . LEU A 1 103 ? 8.021 -6.070 9.498 1.00 84.38 103 LEU A N 1
ATOM 862 C CA . LEU A 1 103 ? 8.177 -4.680 9.936 1.00 84.38 103 LEU A CA 1
ATOM 863 C C . LEU A 1 103 ? 6.859 -4.069 10.427 1.00 84.38 103 LEU A C 1
ATOM 865 O O . LEU A 1 103 ? 6.861 -3.292 11.376 1.00 84.38 103 LEU A O 1
ATOM 869 N N . LEU A 1 104 ? 5.738 -4.426 9.802 1.00 83.69 104 LEU A N 1
ATOM 870 C CA . LEU A 1 104 ? 4.425 -3.864 10.119 1.00 83.69 104 LEU A CA 1
ATOM 871 C C . LEU A 1 104 ? 3.716 -4.573 11.277 1.00 83.69 104 LEU A C 1
ATOM 873 O O . LEU A 1 104 ? 2.876 -3.949 11.909 1.00 83.69 104 LEU A O 1
ATOM 877 N N . ILE A 1 105 ? 4.054 -5.827 11.603 1.00 81.12 105 ILE A N 1
ATOM 878 C CA . ILE A 1 105 ? 3.421 -6.552 12.727 1.00 81.12 105 ILE A CA 1
ATOM 879 C C . ILE A 1 105 ? 3.673 -5.892 14.091 1.00 81.12 105 ILE A C 1
ATOM 881 O O . ILE A 1 105 ? 2.934 -6.135 15.037 1.00 81.12 105 ILE A O 1
ATOM 885 N N . LEU A 1 106 ? 4.721 -5.069 14.194 1.00 81.12 106 LEU A N 1
ATOM 886 C CA . LEU A 1 106 ? 5.056 -4.319 15.403 1.00 81.12 106 LEU A CA 1
ATOM 887 C C . LEU A 1 106 ? 4.302 -2.985 15.508 1.00 81.12 106 LEU A C 1
ATOM 889 O O . LEU A 1 106 ? 4.404 -2.323 16.538 1.00 81.12 106 LEU A O 1
ATOM 893 N N . LYS A 1 107 ? 3.583 -2.564 14.459 1.00 83.19 107 LYS A N 1
ATOM 894 C CA . LYS A 1 107 ? 2.816 -1.316 14.464 1.00 83.19 107 LYS A CA 1
ATOM 895 C C . LYS A 1 107 ? 1.399 -1.557 14.966 1.00 83.19 107 LYS A C 1
ATOM 897 O O . LYS A 1 107 ? 0.691 -2.440 14.484 1.00 83.19 107 LYS A O 1
ATOM 902 N N . GLU A 1 108 ? 0.977 -0.747 15.929 1.00 81.12 108 GLU A N 1
ATOM 903 C CA . GLU A 1 108 ? -0.386 -0.790 16.445 1.00 81.12 108 GLU A CA 1
ATOM 904 C C . GLU A 1 108 ? -1.382 -0.333 15.375 1.00 81.12 108 GLU A C 1
ATOM 906 O O . GLU A 1 108 ? -1.146 0.617 14.630 1.00 81.12 108 GLU A O 1
ATOM 911 N N . ASN A 1 109 ? -2.533 -1.000 15.300 1.00 87.12 109 ASN A N 1
ATOM 912 C CA . ASN A 1 109 ? -3.615 -0.652 14.376 1.00 87.12 109 ASN A CA 1
ATOM 913 C C . ASN A 1 109 ? -3.232 -0.722 12.879 1.00 87.12 109 ASN A C 1
ATOM 915 O O . ASN A 1 109 ? -3.880 -0.082 12.040 1.00 87.12 109 ASN A O 1
ATOM 919 N N . VAL A 1 110 ? -2.211 -1.515 12.535 1.00 90.06 110 VAL A N 1
ATOM 920 C CA . VAL A 1 110 ? -1.884 -1.902 11.156 1.00 90.06 110 VAL A CA 1
ATOM 921 C C . VAL A 1 110 ? -2.075 -3.404 10.992 1.00 90.06 110 VAL A C 1
ATOM 923 O O . VAL A 1 110 ? -1.463 -4.215 11.682 1.00 90.06 110 VAL A O 1
AT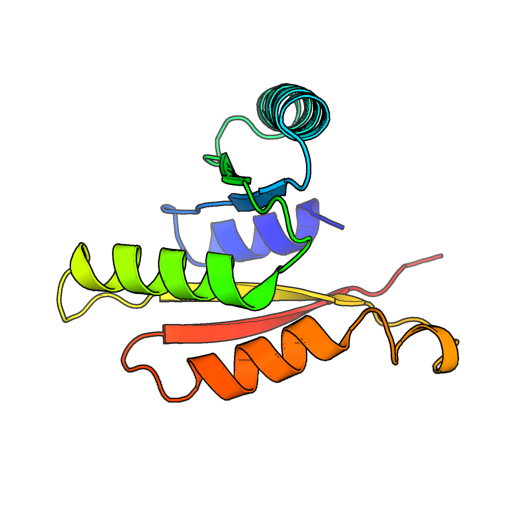OM 926 N N . ILE A 1 111 ? -2.929 -3.786 10.048 1.00 89.75 111 ILE A N 1
ATOM 927 C CA . ILE A 1 111 ? -3.210 -5.179 9.706 1.00 89.75 111 ILE A CA 1
ATOM 928 C C . ILE A 1 111 ? -2.544 -5.477 8.368 1.00 89.75 111 ILE A C 1
ATOM 930 O O . ILE A 1 111 ? -2.748 -4.759 7.393 1.00 89.75 111 ILE A O 1
ATOM 934 N N . VAL A 1 112 ? -1.774 -6.560 8.292 1.00 87.19 112 VAL A N 1
ATOM 935 C CA . VAL A 1 112 ? -1.205 -7.045 7.028 1.00 87.19 112 VAL A CA 1
ATOM 936 C C . VAL A 1 112 ? -1.928 -8.317 6.623 1.00 87.19 112 VAL A C 1
ATOM 938 O O . VAL A 1 112 ? -1.902 -9.305 7.359 1.00 87.19 112 VAL A O 1
ATOM 941 N N . ALA A 1 113 ? -2.546 -8.308 5.444 1.00 86.06 113 ALA A N 1
ATOM 942 C CA . ALA A 1 113 ? -3.207 -9.479 4.887 1.00 86.06 113 ALA A CA 1
ATOM 943 C C . ALA A 1 113 ? -2.643 -9.817 3.507 1.00 86.06 113 ALA A C 1
ATOM 945 O O . ALA A 1 113 ? -2.575 -8.985 2.602 1.00 86.06 113 ALA A O 1
ATOM 946 N N . THR A 1 114 ? -2.249 -11.077 3.356 1.00 81.94 114 THR A N 1
ATOM 947 C CA . THR A 1 114 ? -1.764 -11.629 2.096 1.00 81.94 114 THR A CA 1
ATOM 948 C C . THR A 1 114 ? -2.927 -12.246 1.330 1.00 81.94 114 THR A C 1
ATOM 950 O O . THR A 1 114 ? -3.665 -13.063 1.880 1.00 81.94 114 THR A O 1
ATOM 953 N N . ILE A 1 115 ? -3.057 -11.912 0.048 1.00 79.25 115 ILE A N 1
ATOM 954 C CA . ILE A 1 115 ? -4.042 -12.524 -0.849 1.00 79.25 115 ILE A CA 1
ATOM 955 C C . ILE A 1 115 ? -3.299 -13.477 -1.793 1.00 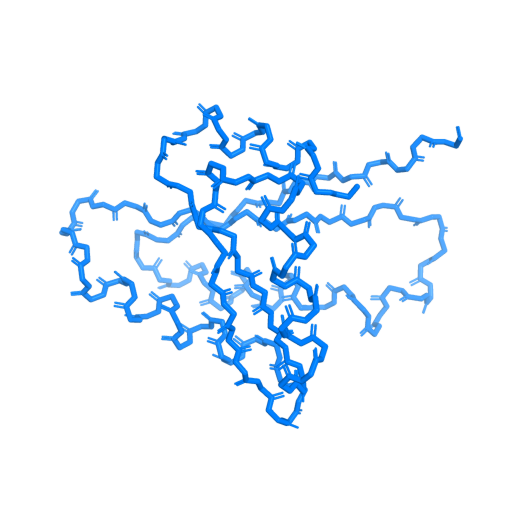79.25 115 ILE A C 1
ATOM 957 O O . ILE A 1 115 ? -2.532 -12.998 -2.636 1.00 79.25 115 ILE A O 1
ATOM 961 N N . PRO A 1 116 ? -3.497 -14.804 -1.681 1.00 73.19 116 PRO A N 1
ATOM 962 C CA . PRO A 1 116 ? -2.845 -15.757 -2.567 1.00 73.19 116 PRO A CA 1
ATOM 963 C C . PRO A 1 116 ? -3.441 -15.657 -3.973 1.00 73.19 116 PRO A C 1
ATOM 965 O O . PRO A 1 116 ? -4.643 -15.839 -4.178 1.00 73.19 116 PRO A O 1
ATOM 968 N N . TYR A 1 117 ? -2.594 -15.387 -4.963 1.00 68.06 117 TYR A N 1
ATOM 969 C CA . TYR A 1 117 ? -2.976 -15.368 -6.368 1.00 68.06 117 TYR A CA 1
ATOM 970 C C . TYR A 1 117 ? -2.483 -16.632 -7.069 1.00 68.06 117 TYR A C 1
ATOM 972 O O . TYR A 1 117 ? -1.287 -16.815 -7.325 1.00 68.06 117 TYR A O 1
ATOM 980 N N . HIS A 1 118 ? -3.440 -17.484 -7.428 1.00 65.88 118 HIS A N 1
ATOM 981 C CA . HIS A 1 118 ? -3.207 -18.668 -8.239 1.00 65.88 118 HIS A CA 1
ATOM 982 C C . HIS A 1 118 ? -3.368 -18.289 -9.712 1.00 65.88 118 HIS A C 1
ATOM 984 O O . HIS A 1 118 ? -4.465 -17.957 -10.161 1.00 65.88 118 HIS A O 1
ATOM 990 N N . LEU A 1 119 ? -2.277 -18.336 -10.478 1.00 55.59 119 LEU A N 1
ATOM 991 C CA . LEU A 1 119 ? -2.350 -18.259 -11.937 1.00 55.59 119 LEU A CA 1
ATOM 992 C C . LEU A 1 119 ? -3.095 -19.503 -12.438 1.00 55.59 119 LEU A C 1
ATOM 994 O O . LEU A 1 119 ? -2.499 -20.575 -12.562 1.00 55.59 119 LEU A O 1
ATOM 998 N N . GLN A 1 120 ? -4.397 -19.373 -12.696 1.00 54.03 120 GLN A N 1
ATOM 999 C CA . GLN A 1 120 ? -5.096 -20.355 -13.516 1.00 54.03 120 GLN A CA 1
ATOM 1000 C C . GLN A 1 120 ? -4.509 -20.259 -14.928 1.00 54.03 120 GLN A C 1
ATOM 1002 O O . GLN A 1 120 ? -4.387 -19.165 -15.479 1.00 54.03 120 GLN A O 1
ATOM 1007 N N . LYS A 1 121 ? -4.004 -21.401 -15.403 1.00 43.16 121 LYS A N 1
ATOM 1008 C CA . LYS A 1 121 ? -3.363 -21.574 -16.709 1.00 43.16 121 LYS A CA 1
ATOM 1009 C C . LYS A 1 121 ? -4.279 -21.166 -17.852 1.00 43.16 121 LYS A C 1
ATOM 1011 O O . LYS A 1 121 ? -5.486 -21.462 -17.745 1.00 43.16 121 LYS A O 1
#

Sequence (121 aa):
MVAQSLQYAKALSPDILAVHIATDDEAGRKFKEKWEKWNPDIRLVTIYSPYRLVIKPLLDYIEQLERTKAPSDFITVLIPEFETKKWWHRLLHNQTGWILRTLLILKENVIVATIPYHLQK

Organism: NCBI:txid1123285

Secondary structure (DSSP, 8-state):
--HHHHHHHHHH-S--EEEEEESSHHHHHHHHHHHHHH-TTSEEEEEE-TT--SHHHHHHHHHHHHHHS-TTPPEEEEEEEEE-S-GGGSTTTSHHHHHHHHHHTTSTTEEEEEEEEE---

Radius of gyration: 15.03 Å; chains: 1; bounding box: 32×35×35 Å

pLDDT: mean 78.4, std 13.58, range [41.81, 92.0]

InterPro domains:
  IPR053153 APC Superfamily Potassium Transporter [PTHR47704] (2-121)